Protein AF-A0A961IA87-F1 (afdb_monomer_lite)

Radius of gyration: 13.66 Å; chains: 1; bounding box: 25×18×41 Å

Sequence (60 aa):
MQSLPGDIYNYMRPHRICICKAVSEDMIRAEIRAGARDFKTVQKKTRCSTGCGTCEGRVR

Foldseek 3Di:
DDDPPVCVVVVVDAAALAPVQRHGPVLLVVQVVVPDDDLVSSCVRSVGCVPVNPSVVVSD

Structure (mmCIF, N/CA/C/O backbone):
data_AF-A0A961IA87-F1
#
_entry.id   AF-A0A961IA87-F1
#
loop_
_atom_site.group_PDB
_atom_site.id
_atom_site.type_symbol
_atom_site.label_atom_id
_atom_site.label_alt_id
_atom_site.label_comp_id
_atom_site.label_asym_id
_atom_site.label_entity_id
_atom_site.label_seq_id
_atom_site.pdbx_PDB_ins_code
_atom_site.Cartn_x
_atom_site.Cartn_y
_atom_site.Cartn_z
_atom_site.occupancy
_atom_site.B_iso_or_equiv
_atom_site.auth_seq_id
_atom_site.auth_comp_id
_atom_site.auth_asym_id
_atom_site.auth_atom_id
_atom_site.pdbx_PDB_model_num
ATOM 1 N N . MET A 1 1 ? -4.135 8.745 -33.492 1.00 49.09 1 MET A N 1
ATOM 2 C CA . MET A 1 1 ? -3.761 8.471 -32.089 1.00 49.09 1 MET A CA 1
ATOM 3 C C . MET A 1 1 ? -2.830 7.266 -32.102 1.00 49.09 1 MET A C 1
ATOM 5 O O . MET A 1 1 ? -3.297 6.142 -32.036 1.00 49.09 1 MET A O 1
ATOM 9 N N . GLN A 1 2 ? -1.548 7.490 -32.403 1.00 52.31 2 GLN A N 1
ATOM 10 C CA . GLN A 1 2 ? -0.582 6.414 -32.653 1.00 52.31 2 GLN A CA 1
ATOM 11 C C . GLN A 1 2 ? 0.190 6.128 -31.367 1.00 52.31 2 GLN A C 1
ATOM 13 O O . GLN A 1 2 ? 1.051 6.909 -30.972 1.00 52.31 2 GLN A O 1
ATOM 18 N N . SER A 1 3 ? -0.146 5.019 -30.717 1.00 57.62 3 SER A N 1
ATOM 19 C CA . SER A 1 3 ? 0.694 4.382 -29.707 1.00 57.62 3 SER A CA 1
ATOM 20 C C . SER A 1 3 ? 1.971 3.911 -30.408 1.00 57.62 3 SER A C 1
ATOM 22 O O . SER A 1 3 ? 1.915 3.044 -31.281 1.00 57.62 3 SER A O 1
ATOM 24 N N . LEU A 1 4 ? 3.114 4.523 -30.099 1.00 61.25 4 LEU A N 1
ATOM 25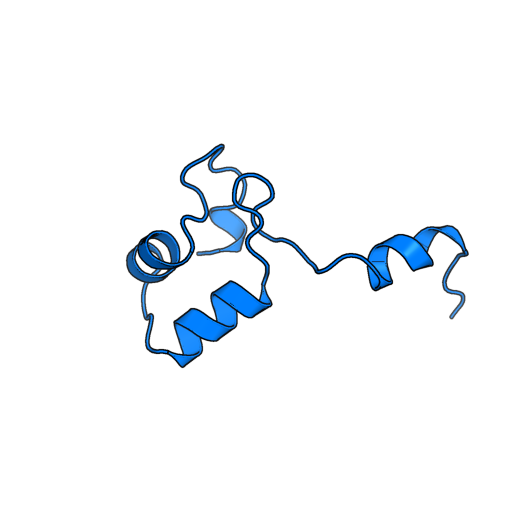 C CA . LEU A 1 4 ? 4.404 4.117 -30.658 1.00 61.25 4 LEU A CA 1
ATOM 26 C C . LEU A 1 4 ? 4.812 2.738 -30.091 1.00 61.25 4 LEU A C 1
ATOM 28 O O . LEU A 1 4 ? 4.515 2.444 -28.932 1.00 61.25 4 LEU A O 1
ATOM 32 N N . PRO A 1 5 ? 5.533 1.894 -30.855 1.00 62.66 5 PRO A N 1
ATOM 33 C CA . PRO A 1 5 ? 5.872 0.512 -30.477 1.00 62.66 5 PRO A CA 1
ATOM 34 C C . PRO A 1 5 ? 6.688 0.370 -29.175 1.00 62.66 5 PRO A C 1
ATOM 36 O O . PRO A 1 5 ? 6.767 -0.723 -28.619 1.00 62.66 5 PRO A O 1
ATOM 39 N N . GLY A 1 6 ? 7.258 1.462 -28.653 1.00 60.28 6 GLY A N 1
ATOM 40 C CA . GLY A 1 6 ? 7.953 1.492 -27.362 1.00 60.28 6 GLY A CA 1
ATOM 41 C C . GLY A 1 6 ? 7.036 1.479 -26.131 1.00 60.28 6 GLY A C 1
ATOM 42 O O . GLY A 1 6 ? 7.506 1.159 -25.042 1.00 60.28 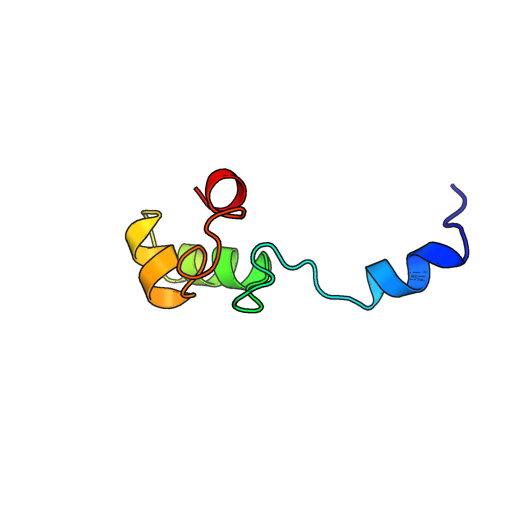6 GLY A O 1
ATOM 43 N N . ASP A 1 7 ? 5.740 1.773 -26.283 1.00 64.75 7 ASP A N 1
ATOM 44 C CA . ASP A 1 7 ? 4.805 1.884 -25.152 1.00 64.75 7 ASP A CA 1
ATOM 45 C C . ASP A 1 7 ? 4.161 0.555 -24.735 1.00 64.75 7 ASP A C 1
ATOM 47 O O . ASP A 1 7 ? 3.578 0.464 -23.655 1.00 64.75 7 ASP A O 1
ATOM 51 N N . ILE A 1 8 ? 4.287 -0.510 -25.537 1.00 71.94 8 ILE A N 1
ATOM 52 C CA . ILE A 1 8 ? 3.712 -1.830 -25.209 1.00 71.94 8 ILE A CA 1
ATOM 53 C C . ILE A 1 8 ? 4.225 -2.318 -23.844 1.00 71.94 8 ILE A C 1
ATOM 55 O O . ILE A 1 8 ? 3.466 -2.855 -23.037 1.00 71.94 8 ILE A O 1
ATOM 59 N N . TYR A 1 9 ? 5.497 -2.053 -23.536 1.00 71.94 9 TYR A N 1
ATOM 60 C CA . TYR A 1 9 ? 6.092 -2.385 -22.242 1.00 71.94 9 TYR A CA 1
ATOM 61 C C . TYR A 1 9 ? 5.455 -1.628 -21.070 1.00 71.94 9 TYR A C 1
ATOM 63 O O . TYR A 1 9 ? 5.347 -2.195 -19.983 1.00 71.94 9 TYR A O 1
ATOM 71 N N . ASN A 1 10 ? 4.991 -0.394 -21.278 1.00 72.44 10 ASN A N 1
ATOM 72 C CA . ASN A 1 10 ? 4.315 0.396 -20.248 1.00 72.44 10 ASN A CA 1
ATOM 73 C C . ASN A 1 10 ? 2.898 -0.118 -19.970 1.00 72.44 10 ASN A C 1
ATOM 75 O O . ASN A 1 10 ? 2.475 -0.106 -18.818 1.00 72.44 10 ASN A O 1
ATOM 79 N N . TYR A 1 11 ? 2.201 -0.652 -20.978 1.00 73.12 11 TYR A N 1
ATOM 80 C CA . TYR A 1 11 ? 0.904 -1.315 -20.783 1.00 73.12 11 TYR A CA 1
ATOM 81 C C . TYR A 1 11 ? 1.021 -2.665 -20.063 1.00 73.12 11 TYR A C 1
ATOM 83 O O . TYR A 1 11 ? 0.131 -3.036 -19.302 1.00 73.12 11 TYR A O 1
ATOM 91 N N . MET A 1 12 ? 2.119 -3.401 -20.274 1.00 80.12 12 MET A N 1
ATOM 92 C CA . MET A 1 12 ? 2.363 -4.681 -19.593 1.00 80.12 12 MET A CA 1
ATOM 93 C C . MET A 1 12 ? 2.891 -4.514 -18.163 1.00 80.12 12 MET A C 1
ATOM 95 O O . MET A 1 12 ? 2.802 -5.448 -17.361 1.00 80.12 12 MET A O 1
ATOM 99 N N . ARG A 1 13 ? 3.465 -3.352 -17.818 1.00 77.31 13 ARG A N 1
ATOM 100 C CA . ARG A 1 13 ? 3.993 -3.113 -16.473 1.00 77.31 13 ARG A CA 1
ATOM 101 C C . ARG A 1 13 ? 2.920 -2.477 -15.585 1.00 77.31 13 ARG A C 1
ATOM 103 O O . ARG A 1 13 ? 2.457 -1.383 -15.891 1.00 77.31 13 ARG A O 1
ATOM 110 N N . PRO A 1 14 ? 2.581 -3.071 -14.427 1.00 74.81 14 PRO A N 1
ATOM 111 C CA . PRO A 1 14 ? 1.675 -2.417 -13.492 1.00 74.81 14 PRO A CA 1
ATOM 112 C C . PRO A 1 14 ? 2.256 -1.069 -13.044 1.00 74.81 14 PRO A C 1
ATOM 114 O O . PRO A 1 14 ? 3.445 -0.980 -12.713 1.00 74.81 14 PRO A O 1
ATOM 117 N N . HIS A 1 15 ? 1.415 -0.032 -13.015 1.00 86.00 15 HIS A N 1
ATOM 118 C CA . HIS A 1 15 ? 1.797 1.315 -12.593 1.00 86.00 15 HIS A CA 1
ATOM 119 C C . HIS A 1 15 ? 2.189 1.314 -11.104 1.00 86.00 15 HIS A C 1
ATOM 121 O O . HIS A 1 15 ? 1.346 1.211 -10.205 1.00 86.00 15 HIS A O 1
ATOM 127 N N . ARG A 1 16 ? 3.501 1.365 -10.831 1.00 92.38 16 ARG A N 1
ATOM 128 C CA . ARG A 1 16 ? 4.071 1.325 -9.474 1.00 92.38 16 ARG A CA 1
ATOM 129 C C . ARG A 1 16 ? 4.380 2.726 -8.973 1.00 92.38 16 ARG A C 1
ATOM 131 O O . ARG A 1 16 ? 5.240 3.406 -9.524 1.00 92.38 16 ARG A O 1
ATOM 138 N N . ILE A 1 17 ? 3.750 3.103 -7.864 1.00 94.44 17 ILE A N 1
ATOM 139 C CA . ILE A 1 17 ? 4.016 4.366 -7.170 1.00 94.44 17 ILE A CA 1
ATOM 140 C C . ILE A 1 17 ? 5.296 4.262 -6.330 1.00 94.44 17 ILE A C 1
ATOM 142 O O . ILE A 1 17 ? 6.125 5.171 -6.350 1.00 94.44 17 ILE A O 1
ATOM 146 N N . CYS A 1 18 ? 5.505 3.138 -5.632 1.00 96.25 18 CYS A N 1
ATOM 147 C CA . CYS A 1 18 ? 6.730 2.882 -4.869 1.00 96.25 18 CYS A CA 1
ATOM 148 C C . CYS A 1 18 ? 7.541 1.753 -5.505 1.00 96.25 18 CYS A C 1
ATOM 150 O O . CYS A 1 18 ? 7.165 0.583 -5.426 1.00 96.25 18 CYS A O 1
ATOM 152 N N . ILE A 1 19 ? 8.701 2.085 -6.073 1.00 94.56 19 ILE A N 1
ATOM 153 C CA . ILE A 1 19 ? 9.596 1.090 -6.679 1.00 94.56 19 ILE A CA 1
ATOM 154 C C . ILE A 1 19 ? 10.269 0.233 -5.596 1.00 94.56 19 ILE A C 1
ATOM 156 O O . ILE A 1 19 ? 10.260 -0.989 -5.705 1.00 94.56 19 ILE A O 1
ATOM 160 N N . CYS A 1 20 ? 10.764 0.845 -4.511 1.00 96.69 20 CYS A N 1
ATOM 161 C CA . CYS A 1 20 ? 11.490 0.149 -3.437 1.00 96.69 20 CYS A CA 1
ATOM 162 C C . CYS A 1 20 ? 10.707 -1.001 -2.796 1.00 96.69 20 CYS A C 1
ATOM 164 O O . CYS A 1 20 ? 11.304 -1.963 -2.322 1.00 96.69 20 CYS A O 1
ATOM 166 N N . LYS A 1 21 ? 9.380 -0.868 -2.722 1.00 96.38 21 LYS A N 1
ATOM 167 C CA . LYS A 1 21 ? 8.487 -1.844 -2.083 1.00 96.38 21 LYS A CA 1
ATOM 168 C C . LYS A 1 21 ? 7.468 -2.437 -3.053 1.00 96.38 21 LYS A C 1
ATOM 170 O O . LYS A 1 21 ? 6.550 -3.112 -2.610 1.00 96.38 21 LYS A O 1
ATOM 175 N N . ALA A 1 22 ? 7.644 -2.199 -4.355 1.00 94.75 22 ALA A N 1
ATOM 176 C CA . ALA A 1 22 ? 6.761 -2.689 -5.409 1.00 94.75 22 ALA A CA 1
ATOM 177 C C . ALA A 1 22 ? 5.267 -2.350 -5.203 1.00 94.75 22 ALA A C 1
ATOM 179 O O . ALA A 1 22 ? 4.406 -3.129 -5.597 1.00 94.75 22 ALA A O 1
ATOM 180 N N . VAL A 1 23 ? 4.957 -1.189 -4.616 1.00 95.81 23 VAL A N 1
ATOM 181 C CA . VAL A 1 23 ? 3.571 -0.772 -4.340 1.00 95.81 23 VAL A CA 1
ATOM 182 C C . VAL A 1 23 ? 2.972 -0.130 -5.586 1.00 95.81 23 VAL A C 1
ATOM 184 O O . VAL A 1 23 ? 3.507 0.867 -6.086 1.00 95.81 23 VAL A O 1
ATOM 187 N N . SER A 1 24 ? 1.869 -0.693 -6.077 1.00 94.50 24 SER A N 1
ATOM 188 C CA . SER A 1 24 ? 1.064 -0.108 -7.151 1.00 94.50 24 SER A CA 1
ATOM 189 C C . SER A 1 24 ? 0.017 0.867 -6.629 1.00 94.50 24 SER A C 1
ATOM 191 O O . SER A 1 24 ? -0.319 0.887 -5.444 1.00 94.50 24 SER A O 1
ATOM 193 N N . GLU A 1 25 ? -0.513 1.679 -7.536 1.00 92.50 25 GLU A N 1
ATOM 194 C CA . GLU A 1 25 ? -1.644 2.554 -7.234 1.00 92.50 25 GLU A CA 1
ATOM 195 C C . GLU A 1 25 ? -2.878 1.758 -6.777 1.00 92.50 25 GLU A C 1
ATOM 197 O O . GLU A 1 25 ? -3.539 2.134 -5.809 1.00 92.50 25 GLU A O 1
ATOM 202 N N . ASP A 1 26 ? -3.138 0.607 -7.401 1.00 93.19 26 ASP A N 1
ATOM 203 C CA . ASP A 1 26 ? -4.262 -0.258 -7.035 1.00 93.19 26 ASP A CA 1
ATOM 204 C C . ASP A 1 26 ? -4.163 -0.786 -5.605 1.00 93.19 26 ASP A C 1
ATOM 206 O O . ASP A 1 26 ? -5.182 -0.877 -4.922 1.00 93.19 26 ASP A O 1
ATOM 210 N N . MET A 1 27 ? -2.949 -1.086 -5.127 1.00 95.06 27 MET A N 1
ATOM 211 C CA . MET A 1 27 ? -2.727 -1.495 -3.737 1.00 95.06 27 MET A CA 1
ATOM 212 C C . MET A 1 27 ? -3.079 -0.366 -2.767 1.00 95.06 27 MET A C 1
ATOM 214 O O . MET A 1 27 ? -3.761 -0.601 -1.774 1.00 95.06 27 MET A O 1
ATOM 218 N N . ILE A 1 28 ? -2.674 0.871 -3.068 1.00 94.19 28 ILE A N 1
ATOM 219 C CA . ILE A 1 28 ? -3.016 2.039 -2.243 1.00 94.19 28 ILE A CA 1
ATOM 220 C C . ILE A 1 28 ? -4.536 2.243 -2.225 1.00 94.19 28 ILE A C 1
ATOM 222 O O . ILE A 1 28 ? -5.138 2.382 -1.160 1.00 94.19 28 ILE A O 1
ATOM 226 N N . ARG A 1 29 ? -5.182 2.186 -3.397 1.00 94.38 29 ARG A N 1
ATOM 227 C CA . ARG A 1 29 ? -6.644 2.297 -3.520 1.00 94.38 29 ARG A CA 1
ATOM 228 C C . ARG A 1 29 ? -7.370 1.170 -2.783 1.00 94.38 29 ARG A C 1
ATOM 230 O O . ARG A 1 29 ? -8.425 1.415 -2.203 1.00 94.38 29 ARG A O 1
ATOM 237 N N . ALA A 1 30 ? -6.826 -0.046 -2.784 1.00 96.12 30 ALA A N 1
ATOM 238 C CA . ALA A 1 30 ? -7.377 -1.170 -2.036 1.00 96.12 30 ALA A CA 1
ATOM 239 C C . ALA A 1 30 ? -7.348 -0.916 -0.523 1.00 96.12 30 ALA A C 1
ATOM 241 O O . ALA A 1 30 ? -8.370 -1.116 0.126 1.00 96.12 30 ALA A O 1
ATOM 242 N N . GLU A 1 31 ? -6.250 -0.385 0.024 1.00 96.62 31 GLU A N 1
ATOM 243 C CA . GLU A 1 31 ? -6.172 -0.034 1.450 1.00 96.62 31 GLU A CA 1
ATOM 244 C C . GLU A 1 31 ? -7.137 1.099 1.828 1.00 96.62 31 GLU A C 1
ATOM 246 O O . GLU A 1 31 ? -7.778 1.047 2.879 1.00 96.62 31 GLU A O 1
ATOM 251 N N . ILE A 1 32 ? -7.315 2.099 0.958 1.00 95.38 32 ILE A N 1
ATOM 252 C CA . ILE A 1 32 ? -8.302 3.173 1.172 1.00 95.38 32 ILE A CA 1
ATOM 253 C C . ILE A 1 32 ? -9.729 2.603 1.194 1.00 95.38 32 ILE A C 1
ATOM 255 O O . ILE A 1 32 ? -10.533 2.964 2.063 1.00 95.38 32 ILE A O 1
ATOM 259 N N . ARG A 1 33 ? -10.047 1.677 0.276 1.00 97.06 33 ARG A N 1
ATOM 260 C CA . ARG A 1 33 ? -11.332 0.956 0.267 1.00 97.06 33 ARG A CA 1
ATOM 261 C C . ARG A 1 33 ? -11.507 0.071 1.503 1.00 97.06 33 ARG A C 1
ATOM 263 O O . ARG A 1 33 ? -12.615 -0.010 2.018 1.00 97.06 33 ARG A O 1
ATOM 270 N N . ALA A 1 34 ? -10.427 -0.521 2.010 1.00 96.50 34 ALA A N 1
ATOM 271 C CA . ALA A 1 34 ? -10.416 -1.305 3.245 1.00 96.50 34 ALA A CA 1
ATOM 272 C C . ALA A 1 34 ? -10.542 -0.449 4.523 1.00 96.50 34 ALA A C 1
ATOM 274 O O . ALA A 1 34 ? -10.644 -0.998 5.618 1.00 96.50 34 ALA A O 1
ATOM 275 N N . GLY A 1 35 ? -10.556 0.884 4.400 1.00 95.81 35 GLY A N 1
ATOM 276 C CA . GLY A 1 35 ? -10.811 1.802 5.509 1.00 95.81 35 GLY A CA 1
ATOM 277 C C . GLY A 1 35 ? -9.599 2.599 5.982 1.00 95.81 35 GLY A C 1
ATOM 278 O O . GLY A 1 35 ? -9.707 3.294 6.989 1.00 95.81 35 GLY A O 1
ATOM 279 N N . ALA A 1 36 ? -8.463 2.564 5.280 1.00 96.31 36 ALA A N 1
ATOM 280 C CA . ALA A 1 36 ? -7.388 3.511 5.553 1.00 96.31 36 ALA A CA 1
ATOM 281 C C . ALA A 1 36 ? -7.877 4.951 5.290 1.00 96.31 36 ALA A C 1
ATOM 283 O O . ALA A 1 36 ? -8.488 5.239 4.255 1.00 96.31 36 ALA A O 1
ATOM 284 N N . ARG A 1 37 ? -7.642 5.853 6.250 1.00 94.62 37 ARG A N 1
ATOM 285 C CA . ARG A 1 37 ? -8.062 7.270 6.189 1.00 94.62 37 ARG A CA 1
ATOM 286 C C . ARG A 1 37 ? -6.914 8.261 6.315 1.00 94.62 37 ARG A C 1
ATOM 288 O O . ARG A 1 37 ? -7.129 9.461 6.212 1.00 94.62 37 ARG A O 1
ATOM 295 N N . ASP A 1 38 ? -5.705 7.763 6.515 1.00 95.38 38 ASP A N 1
ATOM 296 C CA . ASP A 1 38 ? -4.522 8.580 6.693 1.00 95.38 38 ASP A CA 1
ATOM 297 C C . ASP A 1 38 ? -3.301 7.901 6.063 1.00 95.38 38 ASP A C 1
ATOM 299 O O . ASP A 1 38 ? -3.232 6.672 5.924 1.00 95.38 38 ASP A O 1
ATOM 303 N N . PHE A 1 39 ? -2.321 8.725 5.695 1.00 95.00 39 PHE A N 1
ATOM 304 C CA . PHE A 1 39 ? -1.080 8.271 5.077 1.00 95.00 39 PHE A CA 1
ATOM 305 C C . PHE A 1 39 ? -0.327 7.265 5.954 1.00 95.00 39 PHE A C 1
ATOM 307 O O . PHE A 1 39 ? 0.226 6.298 5.438 1.00 95.00 39 PHE A O 1
ATOM 314 N N . LYS A 1 40 ? -0.325 7.442 7.281 1.00 95.88 40 LYS A N 1
ATOM 315 C CA . LYS A 1 40 ? 0.399 6.561 8.206 1.00 95.88 40 LYS A CA 1
ATOM 316 C C . LYS A 1 40 ? -0.182 5.145 8.187 1.00 95.88 40 LYS A C 1
ATOM 318 O O . LYS A 1 40 ? 0.573 4.174 8.217 1.00 95.88 40 LYS A O 1
ATOM 323 N N . THR A 1 41 ? -1.499 5.012 8.075 1.00 96.19 41 THR A N 1
ATOM 324 C CA . THR A 1 41 ? -2.198 3.733 7.938 1.00 96.19 41 THR A CA 1
ATOM 325 C C . THR A 1 41 ? -1.868 3.073 6.600 1.00 96.19 41 THR A C 1
ATOM 327 O O . THR A 1 41 ? -1.460 1.909 6.587 1.00 96.19 41 THR A O 1
ATOM 330 N N . VAL A 1 42 ? -1.937 3.813 5.487 1.00 96.19 42 VAL A N 1
ATOM 331 C CA . VAL A 1 42 ? -1.557 3.303 4.152 1.00 96.19 42 VAL A CA 1
ATOM 332 C C . VAL A 1 42 ? -0.086 2.876 4.120 1.00 96.19 42 V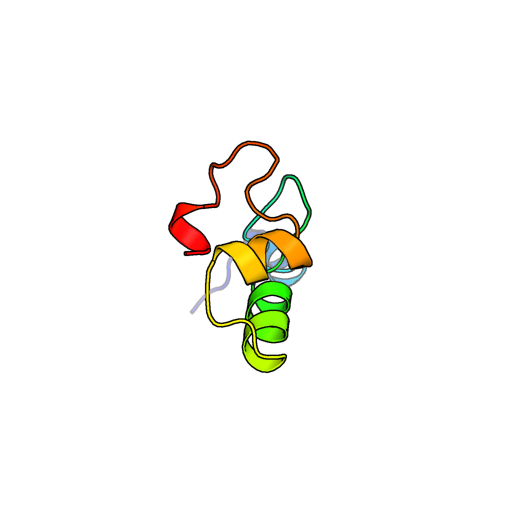AL A C 1
ATOM 334 O O . VAL A 1 42 ? 0.241 1.789 3.640 1.00 96.19 42 VAL A O 1
ATOM 337 N N . GLN A 1 43 ? 0.809 3.686 4.686 1.00 96.62 43 GLN A N 1
ATOM 338 C CA . GLN A 1 43 ? 2.231 3.386 4.813 1.00 96.62 43 GLN A CA 1
ATOM 339 C C . GLN A 1 43 ? 2.473 2.146 5.672 1.00 96.62 43 GLN A C 1
ATOM 341 O O . GLN A 1 43 ? 3.267 1.294 5.289 1.00 96.62 43 GLN A O 1
ATOM 346 N N . LYS A 1 44 ? 1.782 1.988 6.804 1.00 96.81 44 LYS A N 1
ATOM 347 C CA . LYS A 1 44 ? 1.921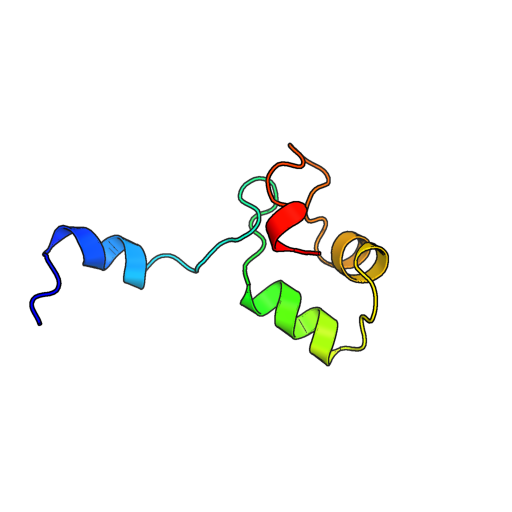 0.798 7.654 1.00 96.81 44 LYS A CA 1
ATOM 348 C C . LYS A 1 44 ? 1.509 -0.479 6.916 1.00 96.81 44 LYS A C 1
ATOM 350 O O . LYS A 1 44 ? 2.152 -1.511 7.088 1.00 96.81 44 LYS A O 1
ATOM 355 N N . LYS A 1 45 ? 0.453 -0.410 6.102 1.00 96.81 45 LYS A N 1
ATOM 356 C CA . LYS A 1 45 ? -0.105 -1.558 5.372 1.00 96.81 45 LYS A CA 1
ATOM 357 C C . LYS A 1 45 ? 0.709 -1.931 4.135 1.00 96.81 45 LYS A C 1
ATOM 359 O O . LYS A 1 45 ? 1.038 -3.096 3.940 1.00 96.81 45 LYS A O 1
ATOM 364 N N . THR A 1 46 ? 1.090 -0.943 3.331 1.00 95.62 46 THR A N 1
ATOM 365 C CA . THR A 1 46 ? 1.794 -1.154 2.052 1.00 95.62 46 THR A CA 1
AT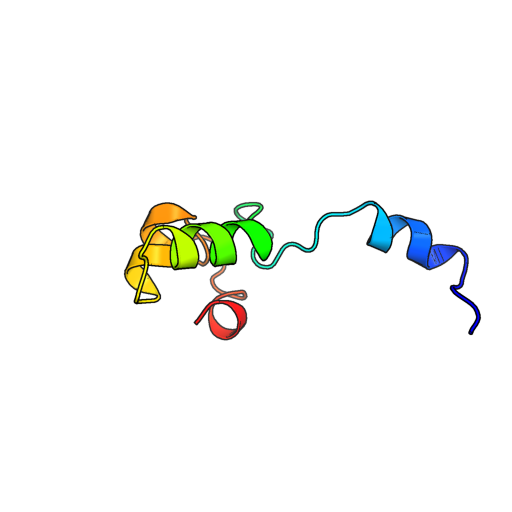OM 366 C C . THR A 1 46 ? 3.318 -1.084 2.171 1.00 95.62 46 THR A C 1
ATOM 368 O O . THR A 1 46 ? 4.037 -1.499 1.263 1.00 95.62 46 THR A O 1
ATOM 371 N N . ARG A 1 47 ? 3.832 -0.549 3.286 1.00 96.88 47 ARG A N 1
ATOM 372 C CA . ARG A 1 47 ? 5.243 -0.182 3.507 1.00 96.88 47 ARG A CA 1
ATOM 373 C C . ARG A 1 47 ? 5.771 0.875 2.530 1.00 96.88 47 ARG A C 1
ATOM 375 O O . ARG A 1 47 ? 6.983 1.049 2.417 1.00 96.88 47 ARG A O 1
ATOM 382 N N . CYS A 1 48 ? 4.907 1.600 1.816 1.00 96.31 48 CYS A N 1
ATOM 383 C CA . CYS A 1 48 ? 5.348 2.658 0.908 1.00 96.31 48 CYS A CA 1
ATOM 384 C C . CYS A 1 48 ? 6.164 3.738 1.647 1.00 96.31 48 CYS A C 1
ATOM 386 O O . CYS A 1 48 ? 5.952 4.020 2.825 1.00 96.31 48 CYS A O 1
ATOM 388 N N . SER A 1 49 ? 7.115 4.356 0.949 1.00 96.00 49 SER A N 1
ATOM 389 C CA . SER A 1 49 ? 7.981 5.420 1.489 1.00 96.00 49 SER A CA 1
ATOM 390 C C . SER A 1 49 ? 8.928 5.018 2.633 1.00 96.00 49 SER A C 1
ATOM 392 O O . SER A 1 49 ? 9.728 5.844 3.043 1.00 96.00 49 SER A O 1
ATOM 394 N N . THR A 1 50 ? 8.971 3.756 3.081 1.00 97.19 50 THR A N 1
ATOM 395 C CA . THR A 1 50 ? 9.942 3.290 4.102 1.00 97.19 50 THR A CA 1
ATOM 396 C C . THR A 1 50 ? 11.291 2.837 3.510 1.00 97.19 50 THR A C 1
ATOM 398 O O . THR A 1 50 ? 12.007 2.042 4.118 1.00 97.19 50 THR A O 1
ATOM 401 N N . GLY A 1 51 ? 11.576 3.212 2.260 1.00 95.88 51 GLY A N 1
ATOM 402 C CA . GLY A 1 51 ? 12.805 2.877 1.531 1.00 95.88 51 GLY A CA 1
ATOM 403 C C . GLY A 1 51 ? 13.606 4.139 1.234 1.00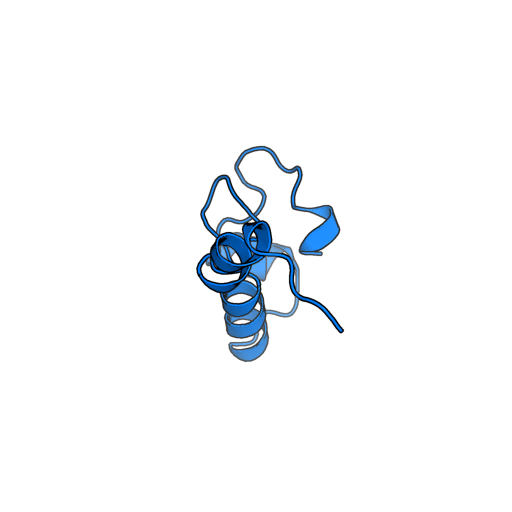 95.88 51 GLY A C 1
ATOM 404 O O . GLY A 1 51 ? 14.355 4.602 2.080 1.00 95.88 51 GLY A O 1
ATOM 405 N N . CYS A 1 52 ? 13.418 4.711 0.041 1.00 96.88 52 CYS A N 1
ATOM 406 C CA . CYS A 1 52 ? 14.058 5.973 -0.350 1.00 96.88 52 CYS A CA 1
ATOM 407 C C . CYS A 1 52 ? 13.203 7.231 -0.102 1.00 96.88 52 CYS A C 1
ATOM 409 O O . CYS A 1 52 ? 13.677 8.333 -0.337 1.00 96.88 52 CYS A O 1
ATOM 411 N N . GLY A 1 53 ? 11.926 7.092 0.273 1.00 95.12 53 GLY A N 1
ATOM 412 C CA . GLY A 1 53 ? 11.018 8.221 0.547 1.00 95.12 53 GLY A CA 1
ATOM 413 C C . GLY A 1 53 ? 10.509 9.009 -0.673 1.00 95.12 53 GLY A C 1
ATOM 414 O O . GLY A 1 53 ? 9.482 9.667 -0.578 1.00 95.12 53 GLY A O 1
ATOM 415 N N . THR A 1 54 ? 11.131 8.890 -1.851 1.00 96.69 54 THR A N 1
ATOM 416 C CA . THR A 1 54 ? 10.792 9.699 -3.050 1.00 96.69 54 THR A CA 1
ATOM 417 C C . THR A 1 54 ? 9.353 9.558 -3.566 1.00 96.69 54 THR A C 1
ATOM 419 O O . THR A 1 54 ? 8.875 10.405 -4.319 1.00 96.69 54 THR A O 1
ATOM 422 N N . CYS A 1 55 ? 8.636 8.493 -3.197 1.00 95.56 55 CYS A N 1
ATOM 423 C CA . CYS A 1 55 ? 7.231 8.323 -3.559 1.00 95.56 55 CYS A CA 1
ATOM 424 C C . CYS A 1 55 ? 6.254 9.025 -2.605 1.00 95.56 55 CYS A C 1
ATOM 426 O O . CYS A 1 55 ? 5.077 9.079 -2.932 1.00 95.56 55 CYS A O 1
ATOM 428 N N . GLU A 1 56 ? 6.693 9.558 -1.458 1.00 94.94 56 GLU A N 1
ATOM 429 C CA . GLU A 1 56 ? 5.789 10.077 -0.421 1.00 94.94 56 GLU A CA 1
ATOM 430 C C . GLU A 1 56 ? 4.836 11.160 -0.935 1.00 94.94 56 GLU A C 1
ATOM 432 O O . GLU A 1 56 ? 3.633 11.046 -0.720 1.00 94.94 56 GLU A O 1
ATOM 437 N N . GLY A 1 57 ? 5.338 12.136 -1.696 1.00 93.75 57 GLY A N 1
ATOM 438 C CA . GLY A 1 57 ? 4.500 13.197 -2.266 1.00 93.75 57 GLY A CA 1
ATOM 439 C C . GLY A 1 57 ? 3.445 12.709 -3.267 1.00 93.75 57 GLY A C 1
ATOM 440 O O . GLY A 1 57 ? 2.505 13.438 -3.545 1.00 93.75 57 GLY A O 1
ATOM 441 N N . ARG A 1 58 ? 3.578 11.486 -3.801 1.00 90.69 58 ARG A N 1
ATOM 442 C CA . ARG A 1 58 ? 2.581 10.862 -4.690 1.00 90.69 58 ARG A CA 1
ATOM 443 C C . ARG A 1 58 ? 1.574 9.979 -3.951 1.00 90.69 58 ARG A C 1
ATOM 445 O O . ARG A 1 58 ? 0.586 9.580 -4.553 1.00 90.69 58 ARG A O 1
ATOM 452 N N . VAL A 1 59 ? 1.863 9.598 -2.705 1.00 87.88 59 VAL A N 1
ATOM 453 C CA . VAL A 1 59 ? 1.028 8.673 -1.916 1.00 87.88 59 VAL A CA 1
ATOM 454 C C . VAL A 1 59 ? 0.175 9.400 -0.874 1.00 87.88 59 VAL A C 1
ATOM 456 O O . VAL A 1 59 ? -0.855 8.865 -0.468 1.00 87.88 59 VAL A O 1
ATOM 459 N N . ARG A 1 60 ? 0.627 10.564 -0.402 1.00 85.94 60 ARG A N 1
ATOM 460 C CA . ARG A 1 60 ? -0.100 11.406 0.553 1.00 85.94 60 ARG A CA 1
ATOM 461 C C . ARG A 1 60 ? -1.337 12.031 -0.086 1.00 85.94 60 ARG A C 1
ATOM 463 O O . ARG A 1 60 ? -2.348 12.104 0.643 1.00 85.94 60 ARG A O 1
#

pLDDT: mean 88.22, std 13.02, range [49.09, 97.19]

Secondary structure (DSSP, 8-state):
----TTSHHHHHS--EEETTTTEEHHHHHHHHHTT--SHHHHHHHH-TTSSS-TTHHHH-